Protein AF-A0A5B7ZV46-F1 (afdb_monomer)

Radius of gyration: 26.17 Å; Cα contacts (8 Å, |Δi|>4): 147; chains: 1; bounding box: 56×56×74 Å

Organism: NCBI:txid2502781

Structure (mmCIF, N/CA/C/O backbone):
data_AF-A0A5B7ZV46-F1
#
_entry.id   AF-A0A5B7ZV46-F1
#
loop_
_atom_site.group_PDB
_atom_site.id
_atom_site.type_symbol
_atom_site.label_atom_id
_atom_site.label_alt_id
_atom_site.label_comp_id
_atom_site.label_asym_id
_atom_site.label_entity_id
_atom_site.label_seq_id
_atom_site.pdbx_PDB_ins_code
_atom_site.Cartn_x
_atom_site.Cartn_y
_atom_site.Cartn_z
_atom_site.occupancy
_atom_site.B_iso_or_equiv
_atom_site.auth_seq_id
_atom_site.auth_comp_id
_atom_site.auth_asym_id
_atom_site.auth_atom_id
_atom_site.pdbx_PDB_model_num
ATOM 1 N N . MET A 1 1 ? -39.711 48.614 58.638 1.00 47.53 1 MET A N 1
ATOM 2 C CA . MET A 1 1 ? -39.958 47.747 57.465 1.00 47.53 1 MET A CA 1
ATOM 3 C C . MET A 1 1 ? -39.122 48.253 56.297 1.00 47.53 1 MET A C 1
ATOM 5 O O . MET A 1 1 ? -39.514 49.225 55.671 1.00 47.53 1 MET A O 1
ATOM 9 N N . VAL A 1 2 ? -37.972 47.633 56.019 1.00 42.62 2 VAL A N 1
ATOM 10 C CA . VAL A 1 2 ? -37.248 47.806 54.749 1.00 42.62 2 VAL A CA 1
ATOM 11 C C . VAL A 1 2 ? -36.951 46.409 54.224 1.00 42.62 2 VAL A C 1
ATOM 13 O O . VAL A 1 2 ? -36.422 45.562 54.940 1.00 42.62 2 VAL A O 1
ATOM 16 N N . LYS A 1 3 ? -37.452 46.173 53.013 1.00 43.31 3 LYS A N 1
ATOM 17 C CA . LYS A 1 3 ? -37.462 44.911 52.280 1.00 43.31 3 LYS A CA 1
ATOM 18 C C . LYS A 1 3 ? -36.045 44.463 51.927 1.00 43.31 3 LYS A C 1
ATOM 20 O O . LYS A 1 3 ? -35.182 45.276 51.616 1.00 43.31 3 LYS A O 1
ATOM 25 N N . ALA A 1 4 ? -35.879 43.146 51.945 1.00 50.97 4 ALA A N 1
ATOM 26 C CA . ALA A 1 4 ? -34.732 42.410 51.452 1.00 50.97 4 ALA A CA 1
ATOM 27 C C . ALA A 1 4 ? -34.341 42.826 50.025 1.00 50.97 4 ALA A C 1
ATOM 29 O O . ALA A 1 4 ? -35.199 42.902 49.147 1.00 50.97 4 ALA A O 1
ATOM 30 N N . LEU A 1 5 ? -33.041 43.000 49.785 1.00 48.53 5 LEU A N 1
ATOM 31 C CA . LEU A 1 5 ? -32.461 42.908 48.448 1.00 48.53 5 LEU A CA 1
ATOM 32 C C . LEU A 1 5 ? -31.364 41.840 48.497 1.00 48.53 5 LEU A C 1
ATOM 34 O O . LEU A 1 5 ? -30.189 42.096 48.746 1.00 48.53 5 LEU A O 1
ATOM 38 N N . LEU A 1 6 ? -31.839 40.602 48.397 1.00 50.69 6 LEU A N 1
ATOM 39 C CA . LEU A 1 6 ? -31.074 39.368 48.328 1.00 50.69 6 LEU A CA 1
ATOM 40 C C . LEU A 1 6 ? -30.345 39.262 46.979 1.00 50.69 6 LEU A C 1
ATOM 42 O O . LEU A 1 6 ? -30.945 39.477 45.932 1.00 50.69 6 LEU A O 1
ATOM 46 N N . PHE A 1 7 ? -29.079 38.845 47.055 1.00 48.25 7 PHE A N 1
ATOM 47 C CA . PHE A 1 7 ? -28.449 37.860 46.170 1.00 48.25 7 PHE A CA 1
ATOM 48 C C . PHE A 1 7 ? -28.649 38.044 44.656 1.00 48.25 7 PHE A C 1
ATOM 50 O O . PHE A 1 7 ? -29.490 37.401 44.035 1.00 48.25 7 PHE A O 1
ATOM 57 N N . VAL A 1 8 ? -27.749 38.802 44.029 1.00 49.22 8 VAL A N 1
ATOM 58 C CA . VAL A 1 8 ? -27.433 38.631 42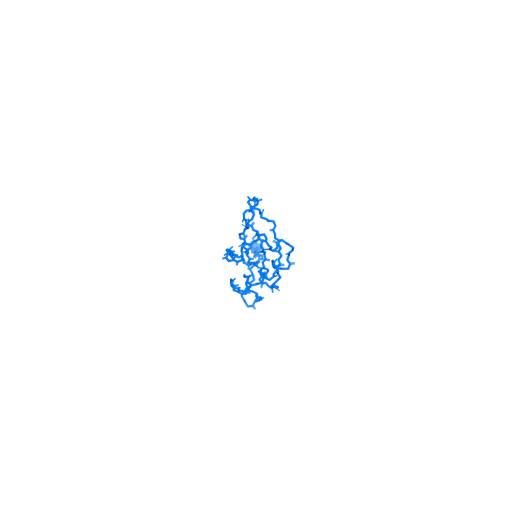.601 1.00 49.22 8 VAL A CA 1
ATOM 59 C C . VAL A 1 8 ? -25.935 38.356 42.472 1.00 49.22 8 VAL A C 1
ATOM 61 O O . VAL A 1 8 ? -25.157 39.174 42.002 1.00 49.22 8 VAL A O 1
ATOM 64 N N . VAL A 1 9 ? -25.520 37.181 42.947 1.00 48.62 9 VAL A N 1
ATOM 65 C CA . VAL A 1 9 ? -24.261 36.534 42.543 1.00 48.62 9 VAL A CA 1
ATOM 66 C C . VAL A 1 9 ? -24.674 35.250 41.827 1.00 48.62 9 VAL A C 1
ATOM 68 O O . VAL A 1 9 ? -24.545 34.140 42.331 1.00 48.62 9 VAL A O 1
ATOM 71 N N . GLY A 1 10 ? -25.338 35.438 40.688 1.00 46.22 10 GLY A N 1
ATOM 72 C CA . GLY A 1 10 ? -25.912 34.378 39.872 1.00 46.22 10 GLY A CA 1
ATOM 73 C C . GLY A 1 10 ? -25.059 34.119 38.637 1.00 46.22 10 GLY A C 1
ATOM 74 O O . GLY A 1 10 ? -25.203 34.801 37.633 1.00 46.22 10 GLY A O 1
ATOM 75 N N . LEU A 1 11 ? -24.219 33.088 38.728 1.00 49.72 11 LEU A N 1
ATOM 76 C CA . LEU A 1 11 ? -24.104 32.059 37.692 1.00 49.72 11 LEU A CA 1
ATOM 77 C C . LEU A 1 11 ? -23.622 32.494 36.287 1.00 49.72 11 LEU A C 1
ATOM 79 O O . LEU A 1 11 ? -24.327 32.317 35.299 1.00 49.72 11 LEU A O 1
ATOM 83 N N . ALA A 1 12 ? -22.376 32.963 36.169 1.00 47.34 12 ALA A N 1
ATOM 84 C CA . ALA A 1 12 ? -21.730 33.228 34.872 1.00 47.34 12 ALA A CA 1
ATOM 85 C C . ALA A 1 12 ? -20.467 32.371 34.625 1.00 47.34 12 ALA A C 1
ATOM 87 O O . ALA A 1 12 ? -19.473 32.874 34.116 1.00 47.34 12 ALA A O 1
ATOM 88 N N . PHE A 1 13 ? -20.473 31.083 35.001 1.00 48.78 13 PHE A N 1
ATOM 89 C CA . PHE A 1 13 ? -19.288 30.209 34.862 1.00 48.78 13 PHE A CA 1
ATOM 90 C C . PHE A 1 13 ? -19.534 28.822 34.238 1.00 48.78 13 PHE A C 1
ATOM 92 O O . PHE A 1 13 ? -18.661 27.964 34.309 1.00 48.78 13 PHE A O 1
ATOM 99 N N . ALA A 1 14 ? -20.680 28.577 33.593 1.00 52.41 14 ALA A N 1
ATOM 100 C CA . ALA A 1 14 ? -21.044 27.224 33.144 1.00 52.41 14 ALA A CA 1
ATOM 101 C C . ALA A 1 14 ? -21.065 26.990 31.618 1.00 52.41 14 ALA A C 1
ATOM 103 O O . ALA A 1 14 ? -21.605 25.976 31.191 1.00 52.41 14 ALA A O 1
ATOM 104 N N . LEU A 1 15 ? -20.515 27.883 30.778 1.00 50.28 15 LEU A N 1
ATOM 105 C CA . LEU A 1 15 ? -20.637 27.739 29.310 1.00 50.28 15 LEU A CA 1
ATOM 106 C C . LEU A 1 15 ? -19.331 27.775 28.496 1.00 50.28 15 LEU A C 1
ATOM 108 O O . LEU A 1 15 ? -1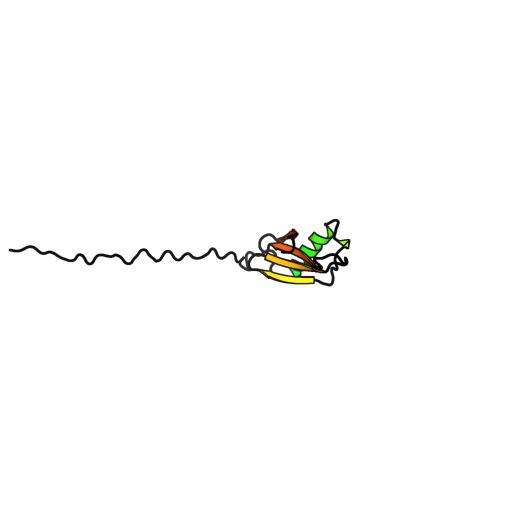9.377 27.530 27.296 1.00 50.28 15 LEU A O 1
ATOM 112 N N . SER A 1 16 ? -18.155 27.965 29.103 1.00 46.31 16 SER A N 1
ATOM 113 C CA . SER A 1 16 ? -16.876 27.937 28.354 1.00 46.31 16 SER A CA 1
ATOM 114 C C . SER A 1 16 ? -16.259 26.538 28.208 1.00 46.31 16 SER A C 1
ATOM 116 O O . SER A 1 16 ? -15.090 26.405 27.861 1.00 46.31 16 SER A O 1
ATOM 118 N N . GLY A 1 17 ? -17.030 25.486 28.487 1.00 48.09 17 GLY A N 1
ATOM 119 C CA . GLY A 1 17 ? -16.576 24.097 28.471 1.00 48.09 17 GLY A CA 1
ATOM 120 C C . GLY A 1 17 ? -17.072 23.287 27.279 1.00 48.09 17 GLY A C 1
ATOM 121 O O . GLY A 1 17 ? -17.232 22.080 27.420 1.00 48.09 17 GLY A O 1
ATOM 122 N N . CYS A 1 18 ? -17.344 23.896 26.119 1.00 53.16 18 CYS A N 1
ATOM 123 C CA . CYS A 1 18 ? -17.391 23.122 24.877 1.00 53.16 18 CYS A CA 1
ATOM 124 C C . CYS A 1 18 ? -15.961 22.681 24.562 1.00 53.16 18 CYS A C 1
ATOM 126 O O . CYS A 1 18 ? -15.226 23.337 23.826 1.00 53.16 18 CYS A O 1
ATOM 128 N N . VAL A 1 19 ? -15.557 21.582 25.198 1.00 53.91 19 VAL A N 1
ATOM 129 C CA . VAL A 1 19 ? -14.387 20.802 24.825 1.00 53.91 19 VAL A CA 1
ATOM 130 C C . VAL A 1 19 ? -14.606 20.437 23.363 1.00 53.91 19 VAL A C 1
ATOM 132 O O . VAL A 1 19 ? -15.428 19.584 23.039 1.00 53.91 19 VAL A O 1
ATOM 135 N N . ASN A 1 20 ? -13.922 21.153 22.471 1.00 45.88 20 ASN A N 1
ATOM 136 C CA . ASN A 1 20 ? -13.692 20.720 21.105 1.00 45.88 20 ASN A CA 1
ATOM 137 C C . ASN A 1 20 ? -12.883 19.427 21.205 1.00 45.88 20 ASN A C 1
ATOM 139 O O . ASN A 1 20 ? -11.655 19.433 21.130 1.00 45.88 20 ASN A O 1
ATOM 143 N N . THR A 1 21 ? -13.570 18.316 21.448 1.00 53.94 21 THR A N 1
ATOM 144 C CA . THR A 1 21 ? -13.024 16.993 21.214 1.00 53.94 21 THR A CA 1
ATOM 145 C C . THR A 1 21 ? -12.844 16.922 19.709 1.00 53.94 21 THR A C 1
ATOM 147 O O . THR A 1 21 ? -13.804 16.705 18.971 1.00 53.94 21 THR A O 1
ATOM 150 N N . SER A 1 22 ? -11.631 17.230 19.243 1.00 52.16 22 SER A N 1
ATOM 151 C CA . SER A 1 22 ? -11.243 17.016 17.855 1.00 52.16 22 SER A CA 1
ATOM 152 C C . SER A 1 22 ? -11.700 15.614 17.459 1.00 52.16 22 SER A C 1
ATOM 154 O O . SER A 1 22 ? -11.457 14.686 18.236 1.00 52.16 22 SER A O 1
ATOM 156 N N . PRO A 1 23 ? -12.383 15.440 16.314 1.00 54.88 23 PRO A N 1
ATOM 157 C CA . PRO A 1 23 ? -12.780 14.116 15.872 1.00 54.88 23 PRO A CA 1
ATOM 158 C C . PRO A 1 23 ? -11.520 13.259 15.800 1.00 54.88 23 PRO A C 1
ATOM 160 O O . PRO A 1 23 ? -10.575 13.574 15.070 1.00 54.88 23 PRO A O 1
ATOM 163 N N . ASP A 1 24 ? -11.484 12.226 16.634 1.00 59.69 24 ASP A N 1
ATOM 164 C CA . ASP A 1 24 ? -10.425 11.238 16.624 1.00 59.69 24 ASP A CA 1
ATOM 165 C C . ASP A 1 24 ? -10.559 10.472 15.306 1.00 59.69 24 ASP A C 1
ATOM 167 O O . ASP A 1 24 ? -11.380 9.572 15.162 1.00 59.69 24 ASP A O 1
ATOM 171 N N . ASN A 1 25 ? -9.807 10.905 14.295 1.00 59.91 25 ASN A N 1
ATOM 172 C CA . ASN A 1 25 ? -9.760 10.257 12.987 1.00 59.91 25 ASN A CA 1
ATOM 173 C C . ASN A 1 25 ? -8.949 8.946 13.029 1.00 59.91 25 ASN A C 1
ATOM 175 O O . ASN A 1 25 ? -8.553 8.437 11.979 1.00 59.91 25 ASN A O 1
ATOM 179 N N . SER A 1 26 ? -8.642 8.408 14.215 1.00 65.00 26 SER A N 1
ATOM 180 C CA . SER A 1 26 ? -8.041 7.088 14.342 1.00 65.00 26 SER A CA 1
ATOM 181 C C . SER A 1 26 ? -9.081 5.993 14.115 1.00 65.00 26 SER A C 1
ATOM 183 O O . SER A 1 26 ? -10.207 6.039 14.606 1.00 65.00 26 SER A O 1
ATOM 185 N N . VAL A 1 27 ? -8.710 4.983 13.327 1.00 71.12 27 VAL A N 1
ATOM 186 C CA . VAL A 1 27 ? -9.547 3.796 13.152 1.00 71.12 27 VAL A CA 1
ATOM 187 C C . VAL A 1 27 ? -9.230 2.844 14.297 1.00 71.12 27 VAL A C 1
ATOM 189 O O . VAL A 1 27 ? -8.089 2.396 14.445 1.00 71.12 27 VAL A O 1
ATOM 192 N N . SER A 1 28 ? -10.239 2.513 15.104 1.00 74.81 28 SER A N 1
ATOM 193 C CA . SER A 1 28 ? -10.091 1.508 16.156 1.00 74.81 28 SER A CA 1
ATOM 194 C C . SER A 1 28 ? -9.640 0.181 15.551 1.00 74.81 28 SER A C 1
ATOM 196 O O . SER A 1 28 ? -10.167 -0.271 14.534 1.00 74.81 28 SER A O 1
ATOM 198 N N . ARG A 1 29 ? -8.698 -0.509 16.205 1.00 73.12 29 ARG A N 1
ATOM 199 C CA . ARG A 1 29 ? -8.183 -1.804 15.725 1.00 73.12 29 ARG A CA 1
ATOM 200 C C . ARG A 1 29 ? -9.292 -2.835 15.484 1.00 73.12 29 ARG A C 1
ATOM 202 O O . ARG A 1 29 ? -9.142 -3.684 14.616 1.00 73.12 29 ARG A O 1
ATOM 209 N N . ARG A 1 30 ? -10.396 -2.761 16.239 1.00 73.62 30 ARG A N 1
ATOM 210 C CA . ARG A 1 30 ? -11.558 -3.657 16.088 1.00 73.62 30 ARG A CA 1
ATOM 211 C C . ARG A 1 30 ? -12.378 -3.382 14.825 1.00 73.62 30 ARG A C 1
ATOM 213 O O . ARG A 1 30 ? -13.077 -4.274 14.367 1.00 73.62 30 ARG A O 1
ATOM 220 N N . GLU A 1 31 ? -12.295 -2.171 14.287 1.00 77.06 31 GLU A N 1
ATOM 221 C CA . GLU A 1 31 ? -13.034 -1.720 13.103 1.00 77.06 31 GLU A CA 1
ATOM 222 C C . GLU A 1 31 ? -12.180 -1.781 11.828 1.00 77.06 31 GLU A C 1
ATOM 224 O O . GLU A 1 31 ? -12.709 -1.719 10.720 1.00 77.06 31 GLU A O 1
ATOM 229 N N . ALA A 1 32 ? -10.858 -1.908 11.969 1.00 84.25 32 ALA A N 1
ATOM 230 C CA . ALA A 1 32 ? -9.945 -2.032 10.845 1.00 84.25 32 ALA A CA 1
ATOM 231 C C . ALA A 1 32 ? -10.045 -3.425 10.194 1.00 84.25 32 ALA A C 1
ATOM 233 O O . ALA A 1 32 ? -9.851 -4.451 10.853 1.00 84.25 32 ALA A O 1
ATOM 234 N N . ILE A 1 33 ? -10.282 -3.448 8.879 1.00 90.94 33 ILE A N 1
ATOM 235 C CA . ILE A 1 33 ? -10.173 -4.644 8.031 1.00 90.94 33 ILE A CA 1
ATOM 236 C C . ILE A 1 33 ? -8.700 -5.019 7.835 1.00 90.94 33 ILE A C 1
ATOM 238 O O . ILE A 1 33 ? -8.353 -6.195 7.863 1.00 90.94 33 ILE A O 1
ATOM 242 N N . VAL A 1 34 ? -7.829 -4.021 7.655 1.00 92.75 34 VAL A N 1
ATOM 243 C CA . VAL A 1 34 ? -6.380 -4.217 7.502 1.00 92.75 34 VAL A CA 1
ATOM 244 C C . VAL A 1 34 ? -5.697 -3.787 8.791 1.00 92.75 34 VAL A C 1
ATOM 246 O O . VAL A 1 34 ? -5.465 -2.599 9.034 1.00 92.75 34 VAL A O 1
ATOM 249 N N . GLN A 1 35 ? -5.377 -4.766 9.629 1.00 91.94 35 GLN A N 1
ATOM 250 C CA . GLN A 1 35 ? -4.900 -4.544 10.993 1.00 91.94 35 GLN A CA 1
ATOM 251 C C . GLN A 1 35 ? -3.385 -4.618 11.106 1.00 91.94 35 GLN A C 1
ATOM 253 O O . GLN A 1 35 ? -2.817 -4.108 12.072 1.00 91.94 35 GLN A O 1
ATOM 258 N N . THR A 1 36 ? -2.726 -5.278 10.156 1.00 94.94 36 THR A N 1
ATOM 259 C CA . THR A 1 36 ? -1.287 -5.524 10.228 1.00 94.94 36 THR A CA 1
ATOM 260 C C . THR A 1 36 ? -0.530 -4.923 9.054 1.00 94.94 36 THR A C 1
ATOM 262 O O . THR A 1 36 ? -1.026 -4.805 7.932 1.00 94.94 36 THR A O 1
ATOM 265 N N . ARG A 1 37 ? 0.752 -4.631 9.299 1.00 95.81 37 ARG A N 1
ATOM 266 C CA . ARG A 1 37 ? 1.702 -4.229 8.258 1.00 95.81 37 ARG A CA 1
ATOM 267 C C . ARG A 1 37 ? 1.752 -5.235 7.103 1.00 95.81 37 ARG A C 1
ATOM 269 O O . ARG A 1 37 ? 1.852 -4.831 5.952 1.00 95.81 37 ARG A O 1
ATOM 276 N N . GLN A 1 38 ? 1.707 -6.535 7.394 1.00 96.56 38 GLN A N 1
ATOM 277 C CA . GLN A 1 38 ? 1.799 -7.588 6.377 1.00 96.56 38 GLN A CA 1
ATOM 278 C C . GLN A 1 38 ? 0.549 -7.643 5.491 1.00 96.56 38 GLN A C 1
ATOM 280 O O . GLN A 1 38 ? 0.670 -7.780 4.273 1.00 96.56 38 GLN A O 1
ATOM 285 N N . GLU A 1 39 ? -0.640 -7.472 6.072 1.00 96.19 39 GLU A N 1
ATOM 286 C CA . GLU A 1 39 ? -1.889 -7.357 5.311 1.00 96.19 39 GLU A CA 1
ATOM 287 C C . GLU A 1 39 ? -1.874 -6.125 4.408 1.00 96.19 39 GLU A C 1
ATOM 289 O O . GLU A 1 39 ? -2.194 -6.235 3.225 1.00 96.19 39 GLU A O 1
ATOM 294 N N . ALA A 1 40 ? -1.421 -4.978 4.924 1.00 97.00 40 ALA A N 1
ATOM 295 C CA . ALA A 1 40 ? -1.298 -3.756 4.136 1.00 97.00 40 ALA A CA 1
ATOM 296 C C . ALA A 1 40 ? -0.361 -3.940 2.936 1.00 97.00 40 ALA A C 1
ATOM 298 O O . ALA A 1 40 ? -0.707 -3.570 1.816 1.00 97.00 40 ALA A O 1
ATOM 299 N N . VAL A 1 41 ? 0.795 -4.582 3.141 1.00 97.38 41 VAL A N 1
ATOM 300 C CA . VAL A 1 41 ? 1.724 -4.922 2.051 1.00 97.38 41 VAL A CA 1
ATOM 301 C C . VAL A 1 41 ? 1.058 -5.832 1.024 1.00 97.38 41 VAL A C 1
ATOM 303 O O . VAL A 1 41 ? 1.188 -5.586 -0.175 1.00 97.38 41 VAL A O 1
ATOM 306 N N . LYS A 1 42 ? 0.325 -6.862 1.463 1.00 96.88 42 LYS A N 1
ATOM 307 C CA . LYS A 1 42 ? -0.369 -7.793 0.564 1.00 96.88 42 LYS A CA 1
ATOM 308 C C . LYS A 1 42 ? -1.413 -7.072 -0.287 1.00 96.88 42 LYS A C 1
ATOM 310 O O . LYS A 1 42 ? -1.415 -7.240 -1.505 1.00 96.88 42 LYS A O 1
ATOM 315 N N . VAL A 1 43 ? -2.257 -6.253 0.337 1.00 97.31 43 VAL A N 1
ATOM 316 C CA . VAL A 1 43 ? -3.299 -5.468 -0.339 1.00 97.31 43 VAL A CA 1
ATOM 317 C C . VAL A 1 43 ? -2.677 -4.485 -1.334 1.00 97.31 43 VAL A C 1
ATOM 319 O O . VAL A 1 43 ? -3.047 -4.481 -2.508 1.00 97.31 43 VAL A O 1
ATOM 322 N N . ALA A 1 44 ? -1.668 -3.720 -0.913 1.00 97.12 44 ALA A N 1
ATOM 323 C CA . ALA A 1 44 ? -0.982 -2.770 -1.782 1.00 97.12 44 ALA A CA 1
ATOM 324 C C . ALA A 1 44 ? -0.258 -3.456 -2.954 1.00 97.12 44 ALA A C 1
ATOM 326 O O . ALA A 1 44 ? -0.298 -2.967 -4.079 1.00 97.12 44 ALA A O 1
ATOM 327 N N . THR A 1 45 ? 0.361 -4.616 -2.720 1.00 96.69 45 THR A N 1
ATOM 328 C CA . THR A 1 45 ? 1.038 -5.394 -3.770 1.00 96.69 45 THR A CA 1
ATOM 329 C C . THR A 1 45 ? 0.043 -5.937 -4.792 1.00 96.69 45 THR A C 1
ATOM 331 O O . THR A 1 45 ? 0.324 -5.914 -5.988 1.00 96.69 45 THR A O 1
ATOM 334 N N . LEU A 1 46 ? -1.121 -6.425 -4.346 1.00 96.81 46 LEU A N 1
ATOM 335 C CA . LEU A 1 46 ? -2.184 -6.881 -5.245 1.00 96.81 46 LEU A CA 1
ATOM 336 C C . LEU A 1 46 ? -2.700 -5.735 -6.114 1.00 96.81 46 LEU A C 1
ATOM 338 O O . LEU A 1 46 ? -2.801 -5.903 -7.326 1.00 96.81 46 LEU A O 1
ATOM 342 N N . TYR A 1 47 ? -2.950 -4.572 -5.512 1.00 96.69 47 TYR A N 1
ATOM 343 C CA . TYR A 1 47 ? -3.325 -3.370 -6.249 1.00 96.69 47 TYR A CA 1
ATOM 344 C C . TYR A 1 47 ? -2.261 -2.983 -7.280 1.00 96.69 47 TYR A C 1
ATOM 346 O O . TYR A 1 47 ? -2.590 -2.778 -8.445 1.00 96.69 47 TYR A O 1
ATOM 354 N N . LEU A 1 48 ? -0.982 -2.935 -6.883 1.00 95.38 48 LEU A N 1
ATOM 355 C CA . LEU A 1 48 ? 0.112 -2.555 -7.777 1.00 95.38 48 LEU A CA 1
ATOM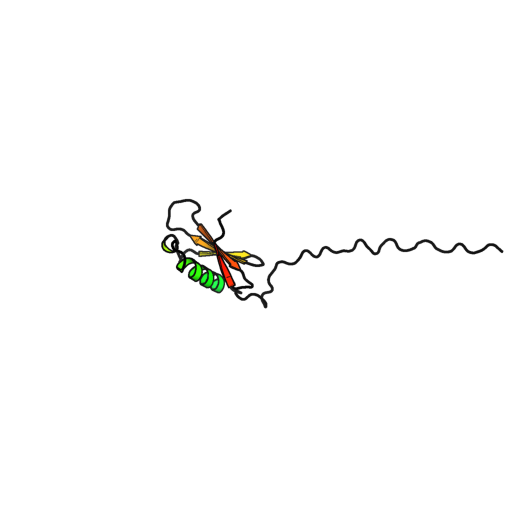 356 C C . LEU A 1 48 ? 0.218 -3.492 -8.978 1.00 95.38 48 LEU A C 1
ATOM 358 O O . LEU A 1 48 ? 0.364 -3.017 -10.096 1.00 95.38 48 LEU A O 1
ATOM 362 N N . LYS A 1 49 ? 0.089 -4.807 -8.766 1.00 95.94 49 LYS A N 1
ATOM 363 C CA . LYS A 1 49 ? 0.121 -5.820 -9.835 1.00 95.94 49 LYS A CA 1
ATOM 364 C C . LYS A 1 49 ? -0.999 -5.666 -10.866 1.00 95.94 49 LYS A C 1
ATOM 366 O O . LYS A 1 49 ? -0.857 -6.176 -11.971 1.00 95.94 49 LYS A O 1
ATOM 371 N N . GLN A 1 50 ? -2.095 -4.997 -10.513 1.00 96.25 50 GLN A N 1
ATOM 372 C CA . GLN A 1 50 ? -3.200 -4.701 -11.428 1.00 96.25 50 GLN A CA 1
ATOM 373 C C . GLN A 1 50 ? -2.974 -3.408 -12.225 1.00 96.25 50 GLN A C 1
ATOM 375 O O . GLN A 1 50 ? -3.736 -3.121 -13.145 1.00 96.25 50 GLN A O 1
ATOM 380 N N . GLN A 1 51 ? -1.943 -2.626 -11.893 1.00 94.25 51 GLN A N 1
ATOM 381 C CA . GLN A 1 51 ? -1.615 -1.397 -12.606 1.00 94.25 51 GLN A CA 1
ATOM 382 C C . GLN A 1 51 ? -0.710 -1.680 -13.811 1.00 94.25 51 GLN A C 1
ATOM 384 O O . GLN A 1 51 ? 0.182 -2.527 -13.729 1.00 94.25 51 GLN A O 1
ATOM 389 N N . PRO A 1 52 ? -0.838 -0.913 -14.908 1.00 93.44 52 PRO A N 1
ATOM 390 C CA . PRO A 1 52 ? 0.042 -1.058 -16.070 1.00 93.44 52 PRO A CA 1
ATOM 391 C C . PRO A 1 52 ? 1.513 -0.761 -15.738 1.00 93.44 52 PRO A C 1
ATOM 393 O O . PRO A 1 5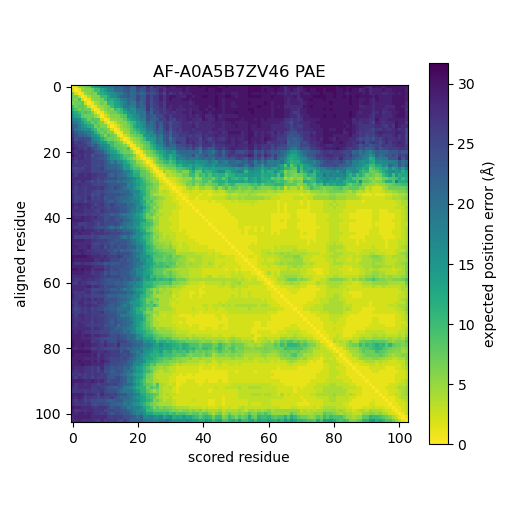2 ? 2.414 -1.283 -16.384 1.00 93.44 52 PRO A O 1
ATOM 396 N N . ILE A 1 53 ? 1.758 0.040 -14.697 1.00 90.06 53 ILE A N 1
ATOM 397 C CA . ILE A 1 53 ? 3.092 0.425 -14.220 1.00 90.06 53 ILE A CA 1
ATOM 398 C C . ILE A 1 53 ? 3.696 -0.575 -13.225 1.00 90.06 53 ILE A C 1
ATOM 400 O O . ILE A 1 53 ? 4.736 -0.287 -12.646 1.00 90.06 53 ILE A O 1
ATOM 404 N N . ALA A 1 54 ? 3.068 -1.733 -12.977 1.00 90.94 54 ALA A N 1
ATOM 405 C CA . ALA A 1 54 ? 3.554 -2.715 -11.999 1.00 90.94 54 ALA A CA 1
ATOM 406 C C . ALA A 1 54 ? 5.019 -3.116 -12.233 1.00 90.94 54 ALA A C 1
ATOM 408 O O . ALA A 1 54 ? 5.774 -3.304 -11.280 1.00 90.94 54 ALA A O 1
ATOM 409 N N . GLY A 1 55 ? 5.408 -3.220 -13.509 1.00 91.12 55 GLY A N 1
ATOM 410 C CA . GLY A 1 55 ? 6.762 -3.560 -13.936 1.00 91.12 55 GLY A CA 1
ATOM 411 C C . GLY A 1 55 ? 7.819 -2.526 -13.552 1.00 91.12 55 GLY A C 1
ATOM 412 O O . GLY A 1 55 ? 8.993 -2.868 -13.583 1.00 91.12 55 GLY A O 1
ATOM 413 N N . ASP A 1 56 ? 7.430 -1.315 -13.139 1.00 92.62 56 ASP A N 1
ATOM 414 C CA . ASP A 1 56 ? 8.349 -0.230 -12.778 1.00 92.62 56 ASP A CA 1
ATOM 415 C C . ASP A 1 56 ? 8.798 -0.271 -11.303 1.00 92.62 56 ASP A C 1
ATOM 417 O O . ASP A 1 56 ? 9.488 0.638 -10.827 1.00 92.62 56 ASP A O 1
ATOM 421 N N . TYR A 1 57 ? 8.381 -1.284 -10.536 1.00 93.25 57 TYR A N 1
ATOM 422 C CA . TYR A 1 57 ? 8.559 -1.342 -9.084 1.00 93.25 57 TYR A CA 1
ATOM 423 C C . TYR A 1 57 ? 9.209 -2.641 -8.603 1.00 93.25 57 TYR A C 1
ATOM 425 O O . TYR A 1 57 ? 8.954 -3.730 -9.111 1.00 93.25 57 TYR A O 1
ATOM 433 N N . PHE A 1 58 ? 10.009 -2.524 -7.545 1.00 91.69 58 PHE A N 1
ATOM 434 C CA . PHE A 1 58 ? 10.579 -3.635 -6.792 1.00 91.69 58 PHE A CA 1
ATOM 435 C C . PHE A 1 58 ? 9.607 -4.078 -5.691 1.00 91.69 58 PHE A C 1
ATOM 437 O O . PHE A 1 58 ? 9.335 -3.329 -4.751 1.00 91.69 58 PHE A O 1
ATOM 444 N N . LEU A 1 59 ? 9.084 -5.302 -5.797 1.00 90.12 59 LEU A N 1
ATOM 445 C CA . LEU A 1 59 ? 8.128 -5.866 -4.829 1.00 90.12 59 LEU A CA 1
ATOM 446 C C . LEU A 1 59 ? 8.794 -6.447 -3.569 1.00 90.12 59 LEU A C 1
ATOM 448 O O . LEU A 1 59 ? 8.114 -6.789 -2.609 1.00 90.12 59 LEU A O 1
ATOM 452 N N . ASP A 1 60 ? 10.115 -6.572 -3.569 1.00 87.75 60 ASP A N 1
ATOM 453 C CA . ASP A 1 60 ? 10.949 -7.015 -2.449 1.00 87.75 60 ASP A CA 1
ATOM 454 C C . ASP A 1 60 ? 11.479 -5.841 -1.606 1.00 87.75 60 ASP A C 1
ATOM 456 O O . ASP A 1 60 ? 11.874 -6.019 -0.454 1.00 87.75 60 ASP A O 1
ATOM 460 N N . SER A 1 61 ? 11.440 -4.619 -2.144 1.00 91.50 61 SER A 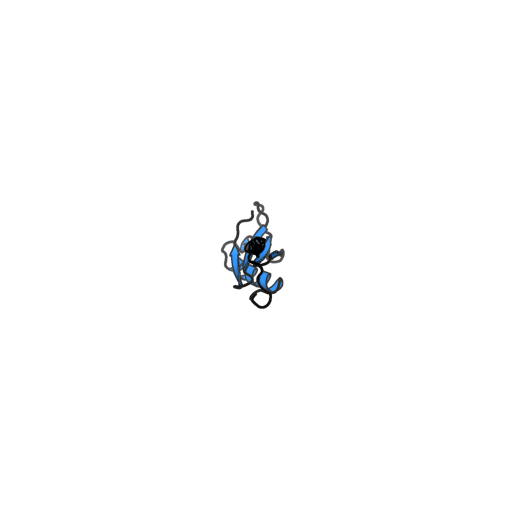N 1
ATOM 461 C CA . SER A 1 61 ? 11.912 -3.404 -1.479 1.00 91.50 61 SER A CA 1
ATOM 462 C C . SER A 1 61 ? 10.737 -2.499 -1.098 1.00 91.50 61 SER A C 1
ATOM 464 O O . SER A 1 61 ? 10.433 -1.511 -1.772 1.00 91.50 61 SER A O 1
ATOM 466 N N . ILE A 1 62 ? 10.063 -2.870 -0.002 1.00 95.06 62 ILE A N 1
ATOM 467 C CA . ILE A 1 62 ? 8.849 -2.206 0.487 1.00 95.06 62 ILE A CA 1
ATOM 468 C C . ILE A 1 62 ? 9.084 -1.578 1.861 1.00 95.06 62 ILE A C 1
ATOM 470 O O . ILE A 1 62 ? 9.479 -2.251 2.819 1.00 95.06 62 ILE A O 1
ATOM 474 N N . ARG A 1 63 ? 8.757 -0.290 1.997 1.00 95.81 63 ARG A N 1
ATOM 475 C CA . ARG A 1 63 ? 8.662 0.380 3.303 1.00 95.81 63 ARG A CA 1
ATOM 476 C C . ARG A 1 63 ? 7.204 0.641 3.635 1.00 95.81 63 ARG A C 1
ATOM 478 O O . ARG A 1 63 ? 6.407 0.925 2.752 1.00 95.81 63 ARG A O 1
ATOM 485 N N . VAL A 1 64 ? 6.849 0.551 4.911 1.00 96.38 64 VAL A N 1
ATOM 486 C CA . VAL A 1 64 ? 5.483 0.829 5.362 1.00 96.38 64 VAL A CA 1
ATOM 487 C C . VAL A 1 64 ? 5.545 1.822 6.502 1.00 96.38 64 VAL A C 1
ATOM 489 O O . VAL A 1 64 ? 6.300 1.606 7.451 1.00 96.38 64 VAL A O 1
ATOM 492 N N . LYS A 1 65 ? 4.750 2.882 6.404 1.00 96.19 65 LYS A N 1
ATOM 493 C CA . LYS A 1 65 ? 4.491 3.819 7.491 1.00 96.19 65 LYS A CA 1
ATOM 494 C C . LYS A 1 65 ? 3.039 3.669 7.922 1.00 96.19 65 LYS A C 1
ATOM 496 O O . LYS A 1 65 ? 2.139 3.596 7.089 1.00 96.19 65 LYS A O 1
ATOM 501 N N . GLU A 1 66 ? 2.834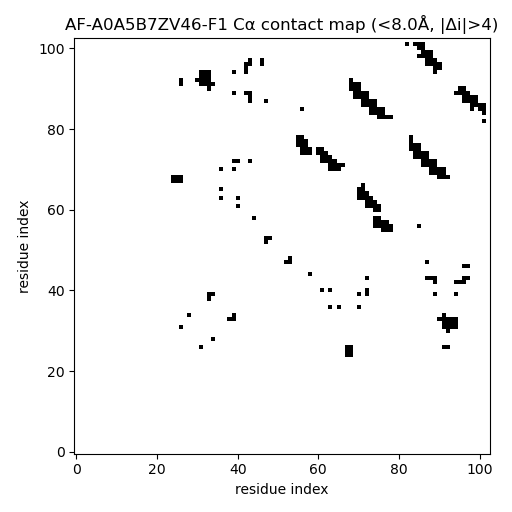 3.581 9.223 1.00 95.12 66 GLU A N 1
ATOM 502 C CA . GLU A 1 66 ? 1.508 3.506 9.812 1.00 95.12 66 GLU A CA 1
ATOM 503 C C . GLU A 1 66 ? 0.978 4.913 10.092 1.00 95.12 66 GLU A C 1
ATOM 505 O O . GLU A 1 66 ? 1.683 5.727 10.684 1.00 95.12 66 GLU A O 1
ATOM 510 N N . GLU A 1 67 ? -0.258 5.178 9.681 1.00 94.50 67 GLU A N 1
ATOM 511 C CA . GLU A 1 67 ? -1.026 6.373 10.032 1.00 94.50 67 GLU A CA 1
ATOM 512 C C . GLU A 1 67 ? -2.323 5.949 10.753 1.00 94.50 67 GLU A C 1
ATOM 514 O O . GLU A 1 67 ? -2.726 4.782 10.665 1.00 94.50 67 GLU A O 1
ATOM 519 N N . PRO A 1 68 ? -3.014 6.848 11.477 1.00 92.25 68 PRO A N 1
ATOM 520 C CA . PRO A 1 68 ? -4.198 6.482 12.263 1.00 92.25 68 PRO A CA 1
ATOM 521 C C . PRO A 1 68 ? -5.325 5.816 11.454 1.00 92.25 68 PRO A C 1
ATOM 523 O O . PRO A 1 68 ? -5.939 4.863 11.934 1.00 92.25 68 PRO A O 1
ATOM 526 N N . ALA A 1 69 ? -5.559 6.265 10.217 1.00 92.69 69 ALA A N 1
ATOM 527 C CA . ALA A 1 69 ? -6.603 5.736 9.331 1.00 92.69 69 ALA A CA 1
ATOM 528 C C . ALA A 1 69 ? -6.065 4.929 8.138 1.00 92.69 69 ALA A C 1
ATOM 530 O O . ALA A 1 69 ? -6.825 4.248 7.450 1.00 92.69 69 ALA A O 1
ATOM 531 N N . GLU A 1 70 ? -4.759 4.988 7.879 1.00 96.12 70 GLU A N 1
ATOM 532 C CA . GLU A 1 70 ? -4.165 4.507 6.632 1.00 96.12 70 GLU A CA 1
ATOM 533 C C . GLU A 1 70 ? -2.855 3.748 6.887 1.00 96.12 70 GLU A C 1
ATOM 535 O O . GLU A 1 70 ? -2.135 3.989 7.856 1.00 96.12 70 GLU A O 1
ATOM 540 N N . TRP A 1 71 ? -2.510 2.846 5.976 1.00 97.00 71 TRP A N 1
ATOM 541 C CA . TRP A 1 71 ? -1.152 2.345 5.812 1.00 97.00 71 TRP A CA 1
ATOM 542 C C . TRP A 1 71 ? -0.547 2.970 4.563 1.00 97.00 71 TRP A C 1
ATOM 544 O O . TRP A 1 71 ? -1.092 2.846 3.467 1.00 97.00 7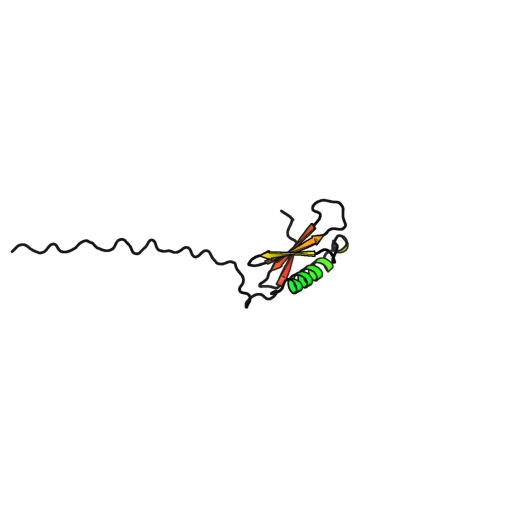1 TRP A O 1
ATOM 554 N N . LEU A 1 72 ? 0.602 3.616 4.714 1.00 97.19 72 LEU A N 1
ATOM 555 C CA . LEU A 1 72 ? 1.361 4.174 3.605 1.00 97.19 72 LEU A CA 1
ATOM 556 C C . LEU A 1 72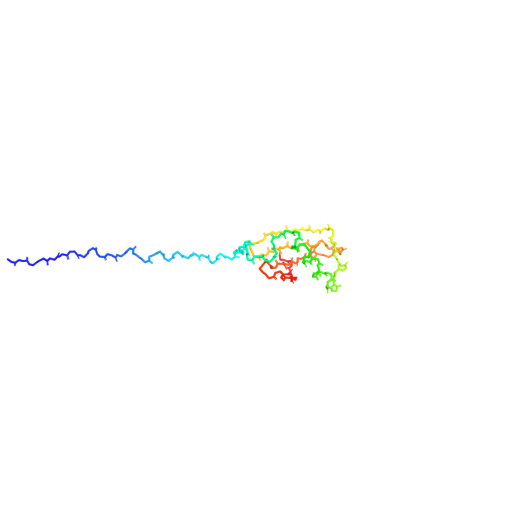 ? 2.413 3.151 3.182 1.00 97.19 72 LEU A C 1
ATOM 558 O O . LEU A 1 72 ? 3.378 2.909 3.909 1.00 97.19 72 LEU A O 1
ATOM 562 N N . VAL A 1 73 ? 2.215 2.526 2.027 1.00 97.25 73 VAL A N 1
ATOM 563 C CA . VAL A 1 73 ? 3.093 1.485 1.488 1.00 97.25 73 VAL A CA 1
ATOM 564 C C . VAL A 1 73 ? 3.918 2.071 0.346 1.00 97.25 73 VAL A C 1
ATOM 566 O O . VAL A 1 73 ? 3.392 2.454 -0.697 1.00 97.25 73 VAL A O 1
ATOM 569 N N . PHE A 1 74 ? 5.226 2.139 0.555 1.00 96.06 74 PHE A N 1
ATOM 570 C CA . PHE A 1 74 ? 6.194 2.685 -0.384 1.00 96.06 74 PHE A CA 1
ATOM 571 C C . PHE A 1 74 ? 6.887 1.552 -1.130 1.00 96.06 74 PHE A C 1
ATOM 573 O O . PHE A 1 74 ? 7.518 0.695 -0.508 1.00 96.06 74 PHE A O 1
ATOM 580 N N . PHE A 1 75 ? 6.802 1.581 -2.456 1.00 95.06 75 PHE A N 1
ATOM 581 C CA . PHE A 1 75 ? 7.492 0.652 -3.344 1.00 95.06 75 PHE A CA 1
ATOM 582 C C . PHE A 1 75 ? 8.651 1.366 -4.018 1.00 95.06 75 PHE A C 1
ATOM 584 O O . PHE A 1 75 ? 8.454 2.401 -4.662 1.00 95.06 75 PHE A O 1
ATOM 591 N N . LYS A 1 76 ? 9.856 0.810 -3.911 1.00 94.00 76 LYS A N 1
ATOM 592 C CA . LYS A 1 76 ? 11.008 1.326 -4.652 1.00 94.00 76 LYS A CA 1
ATOM 593 C C . LYS A 1 76 ? 10.783 1.145 -6.153 1.00 94.00 76 LYS A C 1
ATOM 595 O O . LYS A 1 76 ? 10.318 0.096 -6.588 1.00 94.00 76 LYS A O 1
ATOM 600 N N . ARG A 1 77 ? 11.136 2.148 -6.951 1.00 92.06 77 ARG A N 1
ATOM 601 C CA . ARG A 1 77 ? 11.065 2.077 -8.415 1.00 92.06 77 ARG A CA 1
ATOM 602 C C . ARG A 1 77 ? 12.343 1.490 -9.009 1.00 92.06 77 ARG A C 1
ATOM 604 O O . ARG A 1 77 ? 13.431 1.708 -8.474 1.00 92.06 77 ARG A O 1
ATOM 611 N N . ASN A 1 78 ? 12.212 0.774 -10.121 1.00 90.06 78 ASN A N 1
ATOM 612 C CA . ASN A 1 78 ? 13.334 0.294 -10.934 1.00 90.06 78 ASN A CA 1
ATOM 613 C C . ASN A 1 78 ? 13.764 1.290 -12.027 1.00 90.06 78 ASN A C 1
ATOM 615 O O . ASN A 1 78 ? 14.768 1.070 -12.699 1.00 90.06 78 ASN A O 1
ATOM 619 N N . VAL A 1 79 ? 13.044 2.404 -12.162 1.00 86.75 79 VAL A N 1
ATOM 620 C CA . VAL A 1 79 ? 13.381 3.513 -13.056 1.00 86.75 79 VAL A CA 1
ATOM 621 C C . VAL A 1 79 ? 14.198 4.589 -12.337 1.00 86.75 79 VAL A C 1
ATOM 623 O O . VAL A 1 79 ? 14.049 4.824 -11.137 1.00 86.75 79 VAL A O 1
ATOM 626 N N . LEU A 1 80 ? 15.063 5.281 -13.083 1.00 83.25 80 LEU A N 1
ATOM 627 C CA . LEU A 1 80 ? 15.970 6.310 -12.550 1.00 83.25 80 LEU A CA 1
ATOM 628 C C . LEU A 1 80 ? 15.302 7.680 -12.329 1.00 83.25 80 LEU A C 1
ATOM 630 O O . LEU A 1 80 ? 15.918 8.583 -11.760 1.00 83.25 80 LEU A O 1
ATOM 634 N N . THR A 1 81 ? 14.054 7.847 -12.763 1.00 81.56 81 THR A N 1
ATOM 635 C CA . THR A 1 81 ? 13.289 9.092 -12.632 1.00 81.56 81 THR A CA 1
ATOM 636 C C . THR A 1 81 ? 12.816 9.317 -11.201 1.00 81.56 81 THR A C 1
ATOM 638 O O . THR A 1 81 ? 12.253 8.417 -10.578 1.00 81.56 81 THR A O 1
ATOM 641 N N . TRP A 1 82 ? 12.979 10.541 -10.700 1.00 80.62 82 TRP A N 1
ATOM 642 C CA . TRP A 1 82 ? 12.377 10.961 -9.436 1.00 80.62 82 TRP A CA 1
ATOM 643 C C . TRP A 1 82 ? 10.849 11.100 -9.567 1.00 80.62 82 TRP A C 1
ATOM 645 O O . TRP A 1 82 ? 10.379 11.546 -10.614 1.00 80.62 82 TRP A O 1
ATOM 655 N N . PRO A 1 83 ? 10.065 10.757 -8.528 1.00 86.38 83 PRO A N 1
ATOM 656 C CA . PRO A 1 83 ? 10.476 10.172 -7.248 1.00 86.38 83 PRO A CA 1
ATOM 657 C C . PRO A 1 83 ? 10.901 8.699 -7.370 1.00 86.38 83 PRO A C 1
ATOM 659 O O . PRO A 1 83 ? 10.319 7.946 -8.148 1.00 86.38 83 PRO A O 1
ATOM 662 N N . ARG A 1 84 ? 11.901 8.288 -6.569 1.00 89.31 84 ARG A N 1
ATOM 663 C CA . ARG A 1 84 ? 12.456 6.913 -6.548 1.00 89.31 84 ARG A CA 1
ATOM 664 C C . ARG A 1 84 ? 11.559 5.878 -5.856 1.00 89.31 84 ARG A C 1
ATOM 666 O O . ARG A 1 84 ? 11.877 4.691 -5.862 1.00 89.31 84 ARG A O 1
ATOM 673 N N . GLU A 1 85 ? 10.457 6.318 -5.265 1.00 91.69 85 GLU A N 1
ATOM 674 C CA . GLU A 1 85 ? 9.447 5.473 -4.635 1.00 91.69 85 GLU A CA 1
ATOM 675 C C . GLU A 1 85 ? 8.064 5.844 -5.185 1.00 91.69 85 GLU A C 1
ATOM 677 O O . GLU A 1 85 ? 7.816 6.991 -5.561 1.00 91.69 85 GLU A O 1
ATOM 682 N N . GLY A 1 86 ? 7.157 4.873 -5.239 1.00 92.31 86 GLY A N 1
ATOM 683 C CA . GLY A 1 86 ? 5.724 5.112 -5.400 1.00 92.31 86 GLY A CA 1
ATOM 684 C C . GLY A 1 86 ? 5.000 4.850 -4.093 1.00 92.31 86 GLY A C 1
ATOM 685 O O . GLY A 1 86 ? 5.363 3.934 -3.358 1.00 92.31 86 GLY A O 1
ATOM 686 N N . LEU A 1 87 ? 3.973 5.650 -3.824 1.00 95.50 87 LEU A N 1
ATOM 687 C CA . LEU A 1 87 ? 3.134 5.524 -2.643 1.00 95.50 87 LEU A CA 1
ATOM 688 C C . LEU A 1 87 ? 1.791 4.896 -3.019 1.00 95.50 87 LEU A C 1
ATOM 690 O O . LEU A 1 87 ? 1.034 5.446 -3.824 1.00 95.50 87 LEU A O 1
ATOM 694 N N . ILE A 1 88 ? 1.486 3.771 -2.383 1.00 96.19 88 ILE A N 1
ATOM 695 C CA . ILE A 1 88 ? 0.148 3.193 -2.343 1.00 96.19 88 ILE A CA 1
ATOM 696 C C . ILE A 1 88 ? -0.376 3.337 -0.924 1.00 96.19 88 ILE A C 1
ATOM 698 O O . ILE A 1 88 ? 0.270 2.941 0.044 1.00 96.19 88 ILE A O 1
ATOM 702 N N . VAL A 1 89 ? -1.557 3.921 -0.813 1.00 97.12 89 VAL A N 1
ATOM 703 C CA . VAL A 1 89 ? -2.261 4.101 0.447 1.00 97.12 89 VAL A CA 1
ATOM 704 C C . VAL A 1 89 ? -3.274 2.978 0.576 1.00 97.12 89 VAL A C 1
ATOM 706 O O . VAL A 1 89 ? -4.017 2.715 -0.366 1.00 97.12 89 VAL A O 1
ATOM 709 N N . VAL A 1 90 ? -3.295 2.317 1.729 1.00 97.31 90 VAL A N 1
ATOM 710 C CA . VAL A 1 90 ? -4.304 1.314 2.076 1.00 97.31 90 VAL A CA 1
ATOM 711 C C . VAL A 1 90 ? -5.142 1.859 3.219 1.00 97.31 90 VAL A C 1
ATOM 713 O O . VAL A 1 90 ? -4.631 2.087 4.314 1.00 97.31 90 VAL A O 1
ATOM 716 N N . ASP A 1 91 ? -6.427 2.068 2.973 1.00 95.81 91 ASP A N 1
ATOM 717 C CA . ASP A 1 91 ? -7.374 2.487 4.001 1.00 95.81 91 ASP A CA 1
ATOM 718 C C . ASP A 1 91 ? -7.588 1.335 5.001 1.00 95.81 91 ASP A C 1
ATOM 720 O O . ASP A 1 91 ? -7.943 0.217 4.618 1.00 95.81 91 ASP A O 1
ATOM 724 N N . LYS A 1 92 ? -7.350 1.594 6.294 1.00 94.31 92 LYS A N 1
ATOM 725 C CA . LYS A 1 92 ? -7.429 0.569 7.350 1.00 94.31 92 LYS A CA 1
ATOM 726 C C . LYS A 1 92 ? -8.841 0.031 7.538 1.00 94.31 92 LYS A C 1
ATOM 728 O O . LYS A 1 92 ? -9.004 -1.149 7.843 1.00 94.31 92 LYS A O 1
ATOM 733 N N . ARG A 1 93 ? -9.853 0.884 7.371 1.00 92.94 93 ARG A N 1
ATOM 734 C CA . ARG A 1 93 ? -11.261 0.567 7.632 1.00 92.94 93 ARG A CA 1
ATOM 735 C C . ARG A 1 93 ? -11.883 -0.235 6.497 1.00 92.94 93 ARG A C 1
ATOM 737 O O . ARG A 1 93 ? -12.655 -1.143 6.758 1.00 92.94 93 ARG A O 1
ATOM 744 N N . THR A 1 94 ? -11.562 0.091 5.250 1.00 93.38 94 THR A N 1
ATOM 745 C CA . THR A 1 94 ? -12.177 -0.521 4.061 1.00 93.38 94 THR A CA 1
ATOM 746 C C . THR A 1 94 ? -11.294 -1.575 3.401 1.00 93.38 94 THR A C 1
ATOM 748 O O . THR A 1 94 ? -11.794 -2.396 2.639 1.00 93.38 94 THR A O 1
ATOM 751 N N . GLY A 1 95 ? -9.983 -1.554 3.657 1.00 92.69 95 GLY A N 1
ATOM 752 C CA . GLY A 1 95 ? -9.013 -2.386 2.947 1.00 92.69 95 GLY A CA 1
ATOM 753 C C . GLY A 1 95 ? -8.820 -1.993 1.481 1.00 92.69 95 GLY A C 1
ATOM 754 O O . GLY A 1 95 ? -8.217 -2.748 0.720 1.00 92.69 95 GLY A O 1
ATOM 755 N N . THR A 1 96 ? -9.313 -0.823 1.069 1.00 96.12 96 THR A N 1
ATOM 756 C CA . THR A 1 96 ? -9.145 -0.323 -0.298 1.00 96.12 96 THR A CA 1
ATOM 757 C C . THR A 1 96 ? -7.746 0.255 -0.468 1.00 96.12 96 THR A C 1
ATOM 759 O O . THR A 1 96 ? -7.281 1.023 0.376 1.00 96.12 96 THR A O 1
ATOM 762 N N . ALA A 1 97 ? -7.085 -0.087 -1.573 1.00 97.00 97 ALA A N 1
ATOM 763 C CA . ALA A 1 97 ? -5.807 0.492 -1.963 1.00 97.00 97 ALA A CA 1
ATOM 764 C C . ALA A 1 97 ? -5.976 1.491 -3.106 1.00 97.00 97 ALA A C 1
ATOM 766 O O . ALA A 1 97 ? -6.769 1.268 -4.020 1.00 97.00 97 ALA A O 1
ATOM 767 N N . TYR A 1 98 ? -5.198 2.567 -3.073 1.00 96.00 98 TYR A N 1
ATOM 768 C CA . TYR A 1 98 ? -5.145 3.548 -4.149 1.00 96.00 98 TYR A CA 1
ATOM 769 C C . TYR A 1 98 ? -3.779 4.233 -4.201 1.00 96.00 98 TYR A C 1
ATOM 771 O O . TYR A 1 98 ? -3.053 4.316 -3.207 1.00 96.00 98 TYR A O 1
ATOM 779 N N . GLN A 1 99 ? -3.408 4.726 -5.379 1.00 93.44 99 GLN A N 1
ATOM 780 C CA . GLN A 1 99 ? -2.154 5.450 -5.560 1.00 93.44 99 GLN A CA 1
ATOM 781 C C . GLN A 1 99 ? -2.325 6.921 -5.168 1.00 93.44 99 GLN A C 1
ATOM 783 O O . GLN A 1 99 ? -3.278 7.577 -5.588 1.00 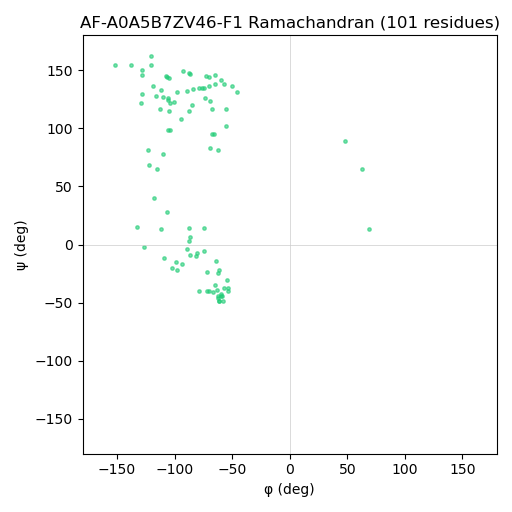93.44 99 GLN A O 1
ATOM 788 N N . ARG A 1 100 ? -1.383 7.456 -4.387 1.00 88.88 100 ARG A N 1
ATOM 789 C CA . ARG A 1 100 ? -1.327 8.883 -4.033 1.00 88.88 100 ARG A CA 1
ATOM 790 C C . ARG A 1 100 ? -0.010 9.464 -4.565 1.00 88.88 100 ARG A C 1
ATOM 792 O O . ARG A 1 100 ? 1.021 8.800 -4.442 1.00 88.88 100 ARG A O 1
ATOM 799 N N . PRO A 1 101 ? -0.004 10.667 -5.173 1.00 81.94 101 PRO A N 1
ATOM 800 C CA . PRO A 1 101 ? 1.240 11.298 -5.594 1.00 81.94 101 PRO A CA 1
ATOM 801 C C . PRO A 1 101 ? 2.152 11.527 -4.388 1.00 81.94 101 PRO A C 1
ATOM 803 O O . PRO A 1 101 ? 1.689 11.877 -3.300 1.00 81.94 101 PRO A O 1
ATOM 806 N N . TYR A 1 102 ? 3.448 11.321 -4.603 1.00 70.50 102 TYR A N 1
ATOM 807 C CA . TYR A 1 102 ? 4.471 11.616 -3.609 1.00 70.50 102 TYR A CA 1
ATOM 808 C C . TYR A 1 102 ? 4.530 13.143 -3.430 1.00 70.50 102 TYR A C 1
ATOM 810 O O . TYR A 1 102 ? 4.781 13.850 -4.408 1.00 70.50 102 TYR A O 1
ATOM 818 N N . ARG A 1 103 ? 4.218 13.643 -2.229 1.00 61.16 103 ARG A N 1
ATOM 819 C CA . ARG A 1 103 ? 4.335 15.062 -1.851 1.00 61.16 103 ARG A CA 1
ATOM 820 C C . ARG A 1 103 ? 5.559 15.268 -0.977 1.00 61.16 103 ARG A C 1
ATOM 822 O O . ARG A 1 103 ? 5.838 14.358 -0.165 1.00 61.16 103 ARG A O 1
#

Sequence (103 aa):
MVKALLFVVGLAFALSGCVNTSPDNSVSRREAIVQTRQEAVKVATLYLKQQPIAGDYFLDSIRVKEEPAEWLVFFKRNVLTWPREGLIVVDKRTGTAYQRPYR

pLDDT: mean 81.03, std 18.95, range [42.62, 97.38]

Solvent-accessible surface area (backbone atoms only — not comparable to full-atom values): 6440 Å² total; per-residue (Å²): 143,81,82,87,85,76,84,86,86,75,85,90,80,88,74,90,72,76,74,80,73,68,81,74,70,55,56,52,72,91,63,28,68,39,76,44,74,67,52,41,50,52,47,40,49,55,51,40,66,74,39,94,64,35,85,45,46,39,88,86,48,68,48,75,47,83,50,62,44,34,35,43,39,33,31,32,40,77,52,92,57,84,70,55,51,46,41,31,38,27,35,19,60,77,52,50,56,47,80,48,84,86,126

Nearest PDB structures (foldseek):
  3k44-assembly4_D  TM=4.050E-01  e=2.418E+00  Drosophila melanogaster
  9bk6-assembly1_A  TM=3.625E-01  e=2.732E+00  synthetic construct
  1omo-assembly1_A  TM=2.737E-01  e=7.561E-01  Archaeoglobus fulgidus
  4jda-assembly2_C  TM=4.611E-01  e=8.218E+00  Arabidopsis thaliana
  4ds8-assembly1_A  TM=3.574E-01  e=4.193E+00  Arabidopsis thaliana

Secondary structure (DSSP, 8-state):
-------------SSS---------PPPTTT-S--SHHHHHHHHHHHHHTSTTGGGEEEEEEEEEE-SSEEEEEEEESSSSSPSEEEEEEETTT--EEEE---

Foldseek 3Di:
DDDDPDDDPDDDPDPPPPPCPPPPLADPCVQFPQNDPVLLLVLQLVVLVPDPCVVQFDSPDWDWDDDRFWIWIWTAGPDPDPPRIWTWIQGRRPRDIDTDDDD

Mean predicted aligned error: 11.87 Å